Protein AF-W5PIJ4-F1 (afdb_monomer_lite)

pLDDT: mean 95.24, std 5.92, range [56.66, 98.44]

Structure (mmCIF, N/CA/C/O backbone):
data_AF-W5PIJ4-F1
#
_entry.id   AF-W5PIJ4-F1
#
loop_
_atom_site.group_PDB
_atom_site.id
_atom_site.type_symbol
_atom_site.label_atom_id
_atom_site.label_alt_id
_atom_site.label_comp_id
_atom_site.label_asym_id
_atom_site.label_entity_id
_atom_site.label_seq_id
_atom_site.pdbx_PDB_ins_code
_atom_site.Cartn_x
_atom_site.Cartn_y
_atom_site.Cartn_z
_atom_site.occupancy
_atom_site.B_iso_or_equiv
_atom_site.auth_seq_id
_atom_site.auth_comp_id
_atom_site.auth_asym_id
_atom_site.auth_atom_id
_atom_site.pdbx_PDB_model_num
ATOM 1 N N . TYR A 1 1 ? -1.341 8.982 -1.168 1.00 96.12 1 TYR A N 1
ATOM 2 C CA . TYR A 1 1 ? -0.965 9.020 -2.596 1.00 96.12 1 TYR A CA 1
ATOM 3 C C . TYR A 1 1 ? -0.363 7.690 -3.013 1.00 96.12 1 TYR A C 1
ATOM 5 O O . TYR A 1 1 ? 0.274 7.037 -2.194 1.00 96.12 1 TYR A O 1
ATOM 13 N N . SER A 1 2 ? -0.568 7.269 -4.265 1.00 94.19 2 SER A N 1
ATOM 14 C CA . SER A 1 2 ? -0.076 5.973 -4.759 1.00 94.19 2 SER A CA 1
ATOM 15 C C . SER A 1 2 ? 1.443 5.914 -4.928 1.00 94.19 2 SER A C 1
ATOM 17 O O . SER A 1 2 ? 2.001 4.821 -4.926 1.00 94.19 2 SER A O 1
ATOM 19 N N . THR A 1 3 ? 2.104 7.064 -5.053 1.00 96.19 3 THR A N 1
ATOM 20 C CA . THR A 1 3 ? 3.556 7.201 -5.197 1.00 96.19 3 THR A CA 1
ATOM 21 C C . THR A 1 3 ? 4.042 8.501 -4.541 1.00 96.19 3 THR A C 1
ATOM 23 O O . THR A 1 3 ? 3.219 9.341 -4.155 1.00 96.19 3 THR A O 1
ATOM 26 N N . VAL A 1 4 ? 5.356 8.658 -4.381 1.00 95.19 4 VAL A N 1
ATOM 27 C CA . VAL A 1 4 ? 6.002 9.909 -3.942 1.00 95.19 4 VAL A CA 1
ATOM 28 C C . VAL A 1 4 ? 5.993 10.960 -5.059 1.00 95.19 4 VAL A C 1
ATOM 30 O O . VAL A 1 4 ? 5.891 10.632 -6.242 1.00 95.19 4 VAL A O 1
ATOM 33 N N . GLY A 1 5 ? 6.090 12.242 -4.695 1.00 91.69 5 GLY A N 1
ATOM 34 C CA . GLY A 1 5 ? 6.107 13.338 -5.668 1.00 91.69 5 GLY A CA 1
ATOM 35 C C . GLY A 1 5 ? 7.238 13.186 -6.693 1.00 91.69 5 GLY A C 1
ATOM 36 O O . GLY A 1 5 ? 8.357 12.832 -6.335 1.00 91.69 5 GLY A O 1
ATOM 37 N N . GLY A 1 6 ? 6.932 13.429 -7.970 1.00 92.38 6 GLY A N 1
ATOM 38 C CA . GLY A 1 6 ? 7.900 13.327 -9.070 1.00 92.38 6 GLY A CA 1
ATOM 39 C C . GLY A 1 6 ? 8.156 11.908 -9.593 1.00 92.38 6 GLY A C 1
ATOM 40 O O . GLY A 1 6 ? 8.921 11.753 -10.537 1.00 92.38 6 GLY A O 1
ATOM 41 N N . SER A 1 7 ? 7.517 10.879 -9.025 1.00 93.69 7 SER A N 1
ATOM 42 C CA . SER A 1 7 ? 7.651 9.488 -9.479 1.00 93.69 7 SER A CA 1
ATOM 43 C 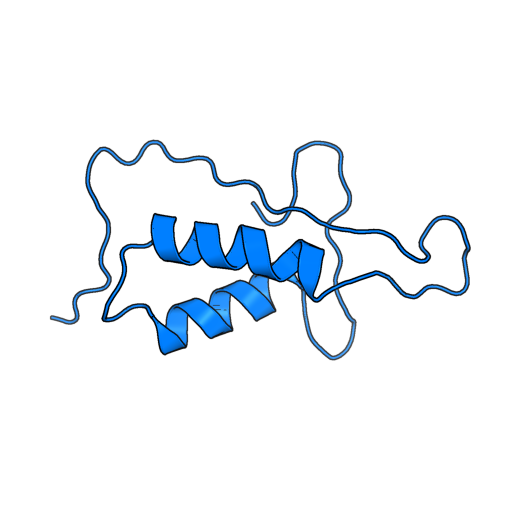C . SER A 1 7 ? 6.430 9.000 -10.259 1.00 93.69 7 SER A C 1
ATOM 45 O O . SER A 1 7 ? 5.305 9.448 -10.037 1.00 93.69 7 SER A O 1
ATOM 47 N N . SER A 1 8 ? 6.637 8.024 -11.147 1.00 94.00 8 SER A N 1
ATOM 48 C CA . SER A 1 8 ? 5.546 7.342 -11.851 1.00 94.00 8 SER A CA 1
ATOM 49 C C . SER A 1 8 ? 4.673 6.525 -10.892 1.00 94.00 8 SER A C 1
ATOM 51 O O . SER A 1 8 ? 5.146 5.983 -9.888 1.00 94.00 8 SER A O 1
ATOM 53 N N . SER A 1 9 ? 3.383 6.406 -11.221 1.00 96.06 9 SER A N 1
ATOM 54 C CA . SER A 1 9 ? 2.457 5.484 -10.558 1.00 96.06 9 SER A CA 1
ATOM 55 C C . SER A 1 9 ? 2.040 4.384 -11.528 1.00 96.06 9 SER A C 1
ATOM 57 O O . SER A 1 9 ? 1.418 4.640 -12.556 1.00 96.06 9 SER A O 1
ATOM 59 N N . TRP A 1 10 ? 2.367 3.147 -11.179 1.00 96.69 10 TRP A N 1
ATOM 60 C CA . TRP A 1 10 ? 2.245 1.991 -12.049 1.00 96.69 10 TRP A CA 1
ATOM 61 C C . TRP A 1 10 ? 0.867 1.335 -11.988 1.00 96.69 10 TRP A C 1
ATOM 63 O O . TRP A 1 10 ? 0.211 1.231 -10.940 1.00 96.69 10 TRP A O 1
ATOM 73 N N . ARG A 1 11 ? 0.442 0.843 -13.153 1.00 95.94 11 ARG A N 1
ATOM 74 C CA . ARG A 1 11 ? -0.824 0.143 -13.349 1.00 95.94 11 ARG A CA 1
ATOM 75 C C . ARG A 1 11 ? -0.648 -1.019 -14.308 1.00 95.94 11 ARG A C 1
ATOM 77 O O . ARG A 1 11 ? -0.063 -0.864 -15.371 1.00 95.94 11 ARG A O 1
ATOM 84 N N . ASN A 1 12 ? -1.234 -2.159 -13.957 1.00 92.69 12 ASN A N 1
ATOM 85 C CA . ASN A 1 12 ? -1.371 -3.282 -14.869 1.00 92.69 12 ASN A CA 1
ATOM 86 C C . ASN A 1 12 ? -2.708 -3.165 -15.636 1.00 92.69 12 ASN A C 1
ATOM 88 O O . ASN A 1 12 ? -3.750 -3.004 -14.987 1.00 92.69 12 ASN A O 1
ATOM 92 N N . PRO A 1 13 ? -2.718 -3.273 -16.980 1.00 90.62 13 PRO A N 1
ATOM 93 C CA . PRO A 1 13 ? -3.932 -3.159 -17.787 1.00 90.62 13 PRO A CA 1
ATOM 94 C C . PRO A 1 13 ? -5.086 -4.072 -17.363 1.00 90.62 13 PRO A C 1
ATOM 96 O O . PRO A 1 13 ? -6.222 -3.611 -17.336 1.00 90.62 13 PRO A O 1
ATOM 99 N N . GLY A 1 14 ? -4.798 -5.317 -16.973 1.00 93.44 14 GLY A N 1
ATOM 100 C CA . GLY A 1 14 ? -5.813 -6.301 -16.582 1.00 93.44 14 GLY A CA 1
ATOM 101 C C . GLY A 1 14 ? -6.035 -6.443 -15.073 1.00 93.44 14 GLY A C 1
ATOM 102 O O . GLY A 1 14 ? -7.031 -7.023 -14.658 1.00 93.44 14 GLY A O 1
ATOM 103 N N . ARG A 1 15 ? -5.117 -5.948 -14.229 1.00 93.19 15 ARG A N 1
ATOM 104 C CA . ARG A 1 15 ? -5.160 -6.162 -12.763 1.00 93.19 15 ARG A CA 1
ATOM 105 C C . ARG A 1 15 ? -5.344 -4.890 -11.933 1.00 93.19 15 ARG A C 1
ATOM 107 O O . ARG A 1 15 ? -5.412 -4.994 -10.707 1.00 93.19 15 ARG A O 1
ATOM 114 N N . GLY A 1 16 ? -5.415 -3.723 -12.573 1.00 95.62 16 GLY A N 1
ATOM 115 C CA . GLY A 1 16 ? -5.535 -2.427 -11.903 1.00 95.62 16 GLY A CA 1
ATOM 116 C C . GLY A 1 16 ? -4.196 -1.867 -11.411 1.00 95.62 16 GLY A C 1
ATOM 117 O O . GLY A 1 16 ? -3.121 -2.359 -11.767 1.00 95.62 16 GLY A O 1
ATOM 118 N N . SER A 1 17 ? -4.245 -0.787 -10.625 1.00 97.44 17 SER A N 1
ATOM 119 C CA . SER A 1 17 ? -3.035 -0.152 -10.083 1.00 97.44 17 SER A CA 1
ATOM 120 C C . SER A 1 17 ? -2.482 -0.920 -8.889 1.00 97.44 17 SER A C 1
ATOM 122 O O . SER A 1 17 ? -3.243 -1.487 -8.101 1.00 97.44 17 SER A O 1
ATOM 124 N N . TRP A 1 18 ? -1.154 -0.938 -8.739 1.00 98.00 18 TRP A N 1
ATOM 125 C CA . TRP A 1 18 ? -0.506 -1.678 -7.648 1.00 98.00 18 TRP A CA 1
ATOM 126 C C . TRP A 1 18 ? -0.971 -1.181 -6.278 1.00 98.00 18 TRP A C 1
ATOM 128 O O . TRP A 1 18 ? -1.313 -1.979 -5.408 1.00 98.00 18 TRP A O 1
ATOM 138 N N . PHE A 1 19 ? -1.073 0.144 -6.129 1.00 98.19 19 PHE A N 1
ATOM 139 C CA . PHE A 1 19 ? -1.545 0.781 -4.904 1.00 98.19 19 PHE A CA 1
ATOM 140 C C . PHE A 1 19 ? -2.989 0.398 -4.568 1.00 98.19 19 PHE A C 1
ATOM 142 O O . PHE A 1 19 ? -3.233 -0.090 -3.470 1.00 98.19 19 PHE A O 1
ATOM 149 N N . VAL A 1 20 ? -3.941 0.575 -5.496 1.00 97.62 20 VAL A N 1
ATOM 150 C CA . VAL A 1 20 ? -5.361 0.289 -5.217 1.00 97.62 20 VAL A CA 1
ATOM 151 C C . VAL A 1 20 ? -5.556 -1.193 -4.929 1.00 97.62 20 VAL A C 1
ATOM 153 O O . VAL A 1 20 ? -6.266 -1.543 -3.994 1.00 97.62 20 VAL A O 1
ATOM 156 N N . LYS A 1 21 ? -4.872 -2.073 -5.668 1.00 97.00 21 LYS A N 1
ATOM 157 C CA . LYS A 1 21 ? -4.937 -3.516 -5.431 1.00 97.00 21 LYS A CA 1
ATOM 158 C C . LYS A 1 21 ? -4.473 -3.881 -4.017 1.00 97.00 21 LYS A C 1
ATOM 160 O O . LYS A 1 21 ? -5.171 -4.617 -3.325 1.00 97.00 21 LYS A O 1
ATOM 165 N N . ALA A 1 22 ? -3.316 -3.370 -3.591 1.00 97.75 22 ALA A N 1
ATOM 166 C CA . ALA A 1 22 ? -2.789 -3.622 -2.251 1.00 97.75 22 ALA A CA 1
ATOM 167 C C . ALA A 1 22 ? -3.681 -2.999 -1.164 1.00 97.75 22 ALA A C 1
ATOM 169 O O . ALA A 1 22 ? -3.999 -3.660 -0.178 1.00 97.75 22 ALA A O 1
ATOM 170 N N . PHE A 1 23 ? -4.128 -1.759 -1.370 1.00 97.62 23 PHE A N 1
ATOM 171 C CA . PHE A 1 23 ? -4.992 -1.046 -0.435 1.00 97.62 23 PHE A CA 1
ATOM 172 C C . PHE A 1 23 ? -6.333 -1.745 -0.239 1.00 97.62 23 PHE A C 1
ATOM 174 O O . PHE A 1 23 ? -6.690 -2.027 0.897 1.00 97.62 23 PHE A O 1
ATOM 181 N N . CYS A 1 24 ? -7.046 -2.093 -1.312 1.00 96.88 24 CYS A N 1
ATOM 182 C CA . CYS A 1 24 ? -8.327 -2.785 -1.201 1.00 96.88 24 CYS A CA 1
ATOM 183 C C . CYS A 1 24 ? -8.189 -4.149 -0.516 1.00 96.88 24 CYS A C 1
ATOM 185 O O . CYS A 1 24 ? -9.036 -4.477 0.307 1.00 96.88 24 CYS A O 1
ATOM 187 N N . SER A 1 25 ? -7.125 -4.910 -0.804 1.00 97.00 25 SER A N 1
ATOM 188 C CA . SER A 1 25 ? -6.869 -6.191 -0.128 1.00 97.00 25 SER A CA 1
ATOM 189 C C . SER A 1 25 ? -6.753 -5.995 1.384 1.00 97.00 25 SER A C 1
AT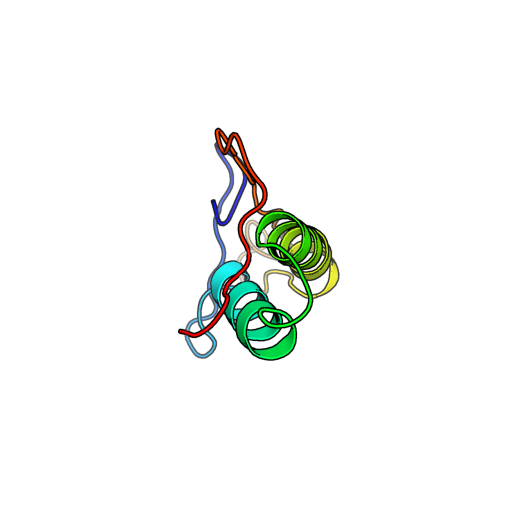OM 191 O O . SER A 1 25 ? -7.535 -6.559 2.140 1.00 97.00 25 SER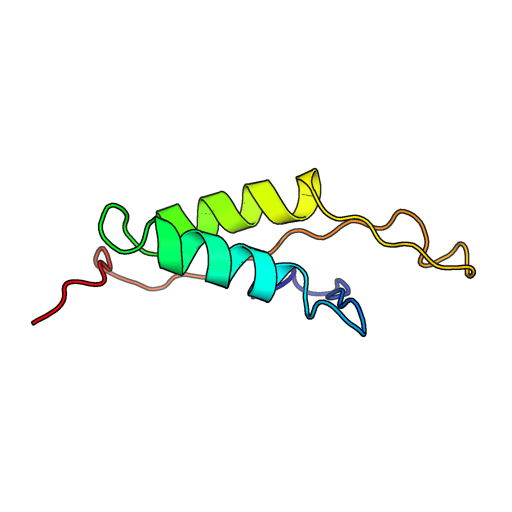 A O 1
ATOM 193 N N . PHE A 1 26 ? -5.844 -5.125 1.834 1.00 97.12 26 PHE A N 1
ATOM 194 C CA . PHE A 1 26 ? -5.663 -4.898 3.267 1.00 97.12 26 PHE A CA 1
ATOM 195 C C . PHE A 1 26 ? -6.860 -4.222 3.925 1.00 97.12 26 PHE A C 1
ATOM 197 O O . PHE A 1 26 ? -7.158 -4.523 5.074 1.00 97.12 26 PHE A O 1
ATOM 204 N N . LEU A 1 27 ? -7.554 -3.324 3.228 1.00 95.00 27 LEU A N 1
ATOM 205 C CA . LEU A 1 27 ? -8.736 -2.674 3.776 1.00 95.00 27 LEU A CA 1
ATOM 206 C C . LEU A 1 27 ? -9.845 -3.699 4.026 1.00 95.00 27 LEU A C 1
ATOM 208 O O . LEU A 1 27 ? -10.435 -3.699 5.097 1.00 95.00 27 LEU A O 1
ATOM 212 N N . ILE A 1 28 ? -10.107 -4.609 3.086 1.00 94.88 28 ILE A N 1
ATOM 213 C CA . ILE A 1 28 ? -11.119 -5.660 3.266 1.00 94.88 28 ILE A CA 1
ATOM 214 C C . ILE A 1 28 ? -10.754 -6.571 4.445 1.00 94.88 28 ILE A C 1
ATOM 216 O O . ILE A 1 28 ? -11.621 -6.851 5.279 1.00 94.88 28 ILE A O 1
ATOM 220 N N . ASP A 1 29 ? -9.483 -6.963 4.537 1.00 95.38 29 ASP A N 1
ATOM 221 C CA . ASP A 1 29 ? -9.014 -7.954 5.507 1.00 95.38 29 ASP A CA 1
ATOM 222 C C . ASP A 1 29 ? -8.825 -7.375 6.919 1.00 95.38 29 ASP A C 1
ATOM 224 O O . ASP A 1 29 ? -9.071 -8.060 7.910 1.00 95.38 29 ASP A O 1
ATOM 228 N N . LEU A 1 30 ? -8.396 -6.113 7.036 1.00 94.81 30 LEU A N 1
ATOM 229 C CA . LEU A 1 30 ? -7.874 -5.547 8.287 1.00 94.81 30 LEU A CA 1
ATOM 230 C C . LEU A 1 30 ? -8.689 -4.383 8.856 1.00 94.81 30 LEU A C 1
ATOM 232 O O . LEU A 1 30 ? -8.445 -4.004 10.004 1.00 94.81 30 LEU A O 1
ATOM 236 N N . ARG A 1 31 ? -9.670 -3.834 8.121 1.00 91.75 31 ARG A N 1
ATOM 237 C CA . ARG A 1 31 ? -10.468 -2.670 8.575 1.00 91.75 31 ARG A CA 1
ATOM 238 C C . ARG A 1 31 ? -11.153 -2.838 9.929 1.00 91.75 31 ARG A C 1
ATOM 240 O O . ARG A 1 31 ? -11.455 -1.847 10.578 1.00 91.75 31 ARG A O 1
ATOM 247 N N . LYS A 1 32 ? -11.431 -4.080 10.344 1.00 92.75 32 LYS A N 1
ATOM 248 C CA . LYS A 1 32 ? -12.081 -4.380 11.631 1.00 92.75 32 LYS A CA 1
ATOM 249 C C . LYS A 1 32 ? -11.112 -4.395 12.815 1.00 92.75 32 LYS A C 1
ATOM 251 O O . LYS A 1 32 ? -11.566 -4.384 13.951 1.00 92.75 32 LYS A O 1
ATOM 256 N N . SER A 1 33 ? -9.810 -4.492 12.556 1.00 94.06 33 SER A N 1
ATOM 257 C CA . SER A 1 33 ? -8.785 -4.730 13.580 1.00 94.06 33 SER A CA 1
ATOM 258 C C . SER A 1 33 ? -7.724 -3.640 13.665 1.00 94.06 33 SER A C 1
ATOM 260 O O . SER A 1 33 ? -7.009 -3.592 14.657 1.00 94.06 33 SER A O 1
ATOM 262 N N . LEU A 1 34 ? -7.577 -2.809 12.632 1.00 96.62 34 LEU A N 1
ATOM 263 C CA . LEU A 1 34 ? -6.529 -1.793 12.549 1.00 96.62 34 LEU A CA 1
ATOM 264 C C . LEU A 1 34 ? -7.104 -0.445 12.157 1.00 96.62 34 LEU A C 1
ATOM 266 O O . LEU A 1 34 ? -8.089 -0.371 11.419 1.00 96.62 34 LEU A O 1
ATOM 270 N N . GLU A 1 35 ? -6.423 0.606 12.592 1.00 96.62 35 GLU A N 1
ATOM 271 C CA . GLU A 1 35 ? -6.699 1.952 12.113 1.00 96.62 35 GLU A CA 1
ATOM 272 C C . GLU A 1 35 ? -6.096 2.193 10.716 1.00 96.62 35 GLU A C 1
ATOM 274 O O . GLU A 1 35 ? -5.248 1.442 10.216 1.00 96.62 35 GLU A O 1
ATOM 279 N N . ILE A 1 36 ? -6.584 3.229 10.037 1.00 97.19 36 ILE A N 1
ATOM 280 C CA . ILE A 1 36 ? -6.287 3.488 8.626 1.00 97.19 36 ILE A CA 1
ATOM 281 C C . ILE A 1 36 ? -4.792 3.681 8.309 1.00 97.19 36 ILE A C 1
ATOM 283 O O . ILE A 1 36 ? -4.337 3.230 7.258 1.00 97.19 36 ILE A O 1
ATOM 287 N N . LEU A 1 37 ? -4.007 4.330 9.170 1.00 98.00 37 LEU A N 1
ATOM 288 C CA . LEU A 1 37 ? -2.581 4.592 8.964 1.00 98.00 37 LEU A CA 1
ATOM 289 C C . LEU A 1 37 ? -1.754 3.310 9.112 1.00 98.00 37 LEU A C 1
ATOM 291 O O . LEU A 1 37 ? -0.825 3.103 8.333 1.00 98.00 37 LEU A O 1
ATOM 295 N N . GLN A 1 38 ? -2.118 2.397 10.009 1.00 98.12 38 GLN A N 1
ATOM 296 C CA . GLN A 1 38 ? -1.559 1.048 10.116 1.00 98.12 38 GLN A CA 1
ATOM 297 C C . GLN A 1 38 ? -1.828 0.248 8.839 1.00 98.12 38 GLN A C 1
ATOM 299 O O . GLN A 1 38 ? -0.919 -0.396 8.308 1.00 98.12 38 GLN A O 1
ATOM 304 N N . ILE A 1 39 ? -3.051 0.319 8.304 1.00 98.12 39 ILE A N 1
ATOM 305 C CA . ILE A 1 39 ? -3.400 -0.308 7.020 1.00 98.12 39 ILE A CA 1
ATOM 306 C C . ILE A 1 39 ? -2.543 0.283 5.895 1.00 98.12 39 ILE A C 1
ATOM 308 O O . ILE A 1 39 ? -1.904 -0.460 5.149 1.00 98.12 39 ILE A O 1
ATOM 312 N N . LEU A 1 40 ? -2.466 1.611 5.795 1.00 98.31 40 LEU A N 1
ATOM 313 C CA . LEU A 1 40 ? -1.657 2.293 4.783 1.00 98.31 40 LEU A CA 1
ATOM 314 C C . LEU A 1 40 ? -0.155 2.011 4.937 1.00 98.31 40 LEU A C 1
ATOM 316 O O . LEU A 1 40 ? 0.547 1.890 3.937 1.00 98.31 40 LEU A O 1
ATOM 320 N N . THR A 1 41 ? 0.338 1.818 6.160 1.00 98.31 41 THR A N 1
ATOM 321 C CA . THR A 1 41 ? 1.728 1.417 6.420 1.00 98.31 41 THR A CA 1
ATOM 322 C C . THR A 1 41 ? 2.011 0.023 5.858 1.00 98.31 41 THR A C 1
ATOM 324 O O . THR A 1 41 ? 3.041 -0.191 5.222 1.00 98.31 41 THR A O 1
ATOM 327 N N . ARG A 1 42 ? 1.071 -0.923 5.989 1.00 98.44 42 ARG A N 1
ATOM 328 C CA . ARG A 1 42 ? 1.196 -2.257 5.368 1.00 98.44 42 ARG A CA 1
ATOM 329 C C . ARG A 1 42 ? 1.111 -2.201 3.846 1.00 98.44 42 ARG A C 1
ATOM 331 O O . ARG A 1 42 ? 1.812 -2.946 3.167 1.00 98.44 42 ARG A O 1
ATOM 338 N N . VAL A 1 43 ? 0.305 -1.293 3.294 1.00 98.38 43 VAL A N 1
ATOM 339 C CA . VAL A 1 43 ? 0.302 -1.018 1.848 1.00 98.38 43 VAL A CA 1
ATOM 340 C C . VAL A 1 43 ? 1.668 -0.499 1.396 1.00 98.38 43 VAL A C 1
ATOM 342 O O . VAL A 1 43 ? 2.189 -0.986 0.392 1.00 98.38 43 VAL A O 1
ATOM 345 N N . ASN A 1 44 ? 2.269 0.428 2.148 1.00 98.31 44 ASN A N 1
ATOM 346 C CA . ASN A 1 44 ? 3.601 0.959 1.858 1.00 98.31 44 ASN A CA 1
ATOM 347 C C . ASN A 1 44 ? 4.688 -0.117 1.888 1.00 98.31 44 ASN A C 1
ATOM 349 O O . ASN A 1 44 ? 5.607 -0.049 1.082 1.00 98.31 44 ASN A O 1
ATOM 353 N N . ASP A 1 45 ? 4.574 -1.121 2.757 1.00 98.38 45 ASP A N 1
ATOM 354 C CA . ASP A 1 45 ? 5.490 -2.266 2.765 1.00 98.38 45 ASP A CA 1
ATOM 355 C C . ASP A 1 45 ? 5.234 -3.227 1.586 1.00 98.38 45 ASP A C 1
ATOM 357 O O . ASP A 1 45 ? 6.160 -3.687 0.915 1.00 98.38 45 ASP A O 1
ATOM 361 N N . ARG A 1 46 ? 3.962 -3.495 1.266 1.00 98.19 46 ARG A N 1
ATOM 362 C CA . ARG A 1 46 ? 3.569 -4.478 0.244 1.00 98.19 46 ARG A CA 1
ATOM 363 C C . ARG A 1 46 ? 3.897 -4.047 -1.181 1.00 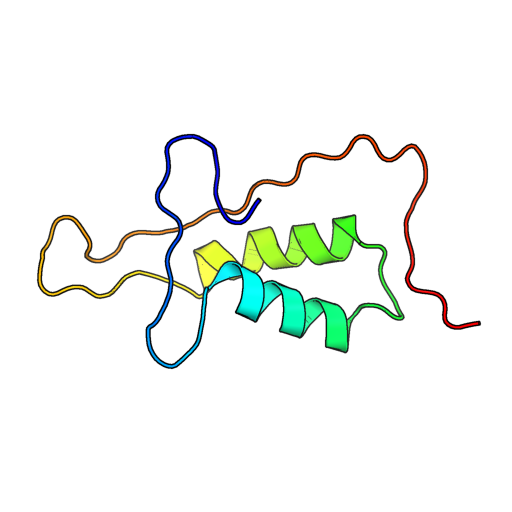98.19 46 ARG A C 1
ATOM 365 O O . ARG A 1 46 ? 4.311 -4.887 -1.981 1.00 98.19 46 ARG A O 1
ATOM 372 N N . VAL A 1 47 ? 3.660 -2.781 -1.526 1.00 98.12 47 VAL A N 1
ATOM 373 C CA . VAL A 1 47 ? 3.822 -2.284 -2.903 1.00 98.12 47 VAL A CA 1
ATOM 374 C C . VAL A 1 47 ? 5.258 -2.471 -3.438 1.00 98.12 47 VAL A C 1
ATOM 376 O O . VAL A 1 47 ? 5.398 -3.110 -4.478 1.00 98.12 47 VAL A O 1
ATOM 379 N N . PRO A 1 48 ? 6.331 -2.024 -2.761 1.00 97.44 48 PRO A N 1
ATOM 380 C CA . PRO A 1 48 ? 7.696 -2.207 -3.261 1.00 97.44 48 PRO A CA 1
ATOM 381 C C . PRO A 1 48 ? 8.174 -3.665 -3.204 1.00 97.44 48 PRO A C 1
ATOM 383 O O . PRO A 1 48 ? 8.979 -4.072 -4.039 1.00 97.44 48 PRO A O 1
ATOM 386 N N . ARG A 1 49 ? 7.697 -4.475 -2.248 1.00 97.56 49 ARG A N 1
ATOM 387 C CA . ARG A 1 49 ? 8.145 -5.874 -2.108 1.00 97.56 49 ARG A CA 1
ATOM 388 C C . ARG A 1 49 ? 7.539 -6.817 -3.135 1.00 97.56 49 ARG A C 1
ATOM 390 O O . ARG A 1 49 ? 8.173 -7.799 -3.499 1.00 97.56 49 ARG A O 1
ATOM 397 N N . CYS A 1 50 ? 6.302 -6.568 -3.555 1.00 97.00 50 CYS A N 1
ATOM 398 C CA . CYS A 1 50 ? 5.532 -7.543 -4.332 1.00 97.00 50 CYS A CA 1
ATOM 399 C C . CYS A 1 50 ? 5.187 -7.091 -5.745 1.00 97.00 50 CYS A C 1
ATOM 401 O O . CYS A 1 50 ? 4.556 -7.852 -6.477 1.00 97.00 50 CYS A O 1
ATOM 403 N N . PHE A 1 51 ? 5.564 -5.871 -6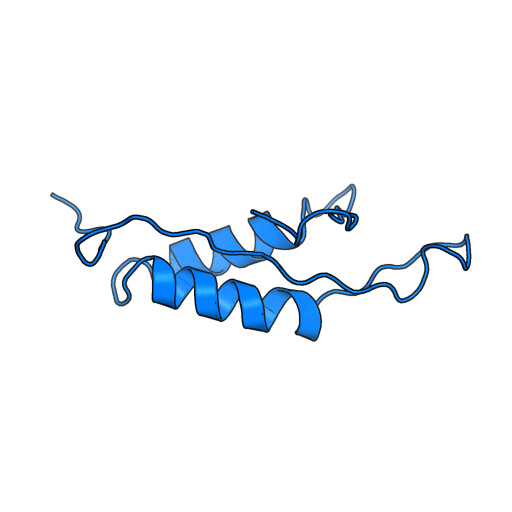.119 1.00 96.88 51 PHE A N 1
ATOM 404 C CA . PHE A 1 51 ? 5.329 -5.349 -7.454 1.00 96.88 51 PHE A CA 1
ATOM 405 C C . PHE A 1 51 ? 6.614 -4.783 -8.049 1.00 96.88 51 PHE A C 1
ATOM 407 O O . PHE A 1 51 ? 7.484 -4.254 -7.352 1.00 96.88 51 PHE A O 1
ATOM 414 N N . GLU A 1 52 ? 6.718 -4.936 -9.358 1.00 97.50 52 GLU A N 1
ATOM 415 C CA . GLU A 1 52 ? 7.828 -4.500 -10.187 1.00 97.50 52 GLU A CA 1
ATOM 416 C C . GLU A 1 52 ? 7.313 -4.367 -11.616 1.00 97.50 52 GLU A C 1
ATOM 418 O O . GLU A 1 52 ? 6.410 -5.111 -12.024 1.00 97.50 52 GLU A O 1
ATOM 423 N N . SER A 1 53 ? 7.801 -3.374 -12.353 1.00 96.69 53 SER A N 1
ATOM 424 C CA . SER A 1 53 ? 7.342 -3.156 -13.716 1.00 96.69 53 SER A CA 1
ATOM 425 C C . SER A 1 53 ? 8.001 -4.152 -14.659 1.00 96.69 53 SER A C 1
ATOM 427 O O . SER A 1 53 ? 9.170 -4.496 -14.530 1.00 96.69 53 SER A O 1
ATOM 429 N N . GLN A 1 54 ? 7.230 -4.599 -15.642 1.00 95.50 54 GLN A N 1
ATOM 430 C CA . GLN A 1 54 ? 7.718 -5.429 -16.731 1.00 95.50 54 GLN A CA 1
ATOM 431 C C . GLN A 1 54 ? 7.323 -4.730 -18.025 1.00 95.50 54 GLN A C 1
ATOM 433 O O . GLN A 1 54 ? 6.141 -4.483 -18.268 1.00 95.50 54 GLN A O 1
ATOM 438 N N . SER A 1 55 ? 8.329 -4.342 -18.797 1.00 95.56 55 SER A N 1
ATOM 439 C CA . SER A 1 55 ? 8.203 -3.579 -20.037 1.00 95.56 55 SER A CA 1
ATOM 440 C C . SER A 1 55 ? 9.264 -4.044 -21.025 1.00 95.56 55 SER A C 1
ATOM 442 O O . SER A 1 55 ? 10.374 -4.360 -20.602 1.00 95.56 55 SER A O 1
ATOM 444 N N . ASP A 1 56 ? 8.942 -4.043 -22.317 1.00 96.62 56 ASP A N 1
ATOM 445 C CA . ASP A 1 56 ? 9.924 -4.290 -23.382 1.00 96.62 56 ASP A CA 1
ATOM 446 C C . ASP A 1 56 ? 10.885 -3.101 -23.550 1.00 96.62 56 ASP A C 1
ATOM 448 O O . ASP A 1 56 ? 12.015 -3.264 -23.998 1.00 96.62 56 ASP A O 1
ATOM 452 N N . ASP A 1 57 ? 10.451 -1.896 -23.163 1.00 96.81 57 ASP A N 1
ATOM 453 C CA . ASP A 1 57 ? 11.320 -0.722 -23.067 1.00 96.81 57 ASP A CA 1
ATOM 454 C C . ASP A 1 57 ? 12.164 -0.799 -21.780 1.00 96.81 57 ASP A C 1
ATOM 456 O O . ASP A 1 57 ? 11.581 -0.721 -20.686 1.00 96.81 57 ASP A O 1
ATOM 460 N N . PRO A 1 58 ? 13.507 -0.884 -21.881 1.00 95.88 58 PRO A N 1
ATOM 461 C CA . PRO A 1 58 ? 14.397 -0.998 -20.727 1.00 95.88 58 PRO A CA 1
ATOM 462 C C . PRO A 1 58 ? 14.274 0.158 -19.731 1.00 95.88 58 PRO A C 1
ATOM 464 O O . PRO A 1 58 ? 14.514 -0.028 -18.545 1.00 95.88 58 PRO A O 1
ATOM 467 N N . ARG A 1 59 ? 13.853 1.352 -20.175 1.00 95.88 59 ARG A N 1
ATOM 468 C CA . ARG A 1 59 ? 13.669 2.525 -19.296 1.00 95.88 59 ARG A CA 1
ATOM 469 C C . ARG A 1 59 ? 12.539 2.335 -18.285 1.00 95.88 59 ARG A C 1
ATOM 471 O O . ARG A 1 59 ? 12.468 3.046 -17.285 1.00 95.88 59 ARG A O 1
ATOM 478 N N . PHE A 1 60 ? 11.625 1.419 -18.584 1.00 95.88 60 PHE A N 1
ATOM 479 C CA . PHE A 1 60 ? 10.433 1.137 -17.796 1.00 95.88 60 PHE A CA 1
ATOM 480 C C . PHE A 1 60 ? 10.420 -0.298 -17.260 1.00 95.88 60 PHE A C 1
ATOM 482 O O . PHE A 1 60 ? 9.411 -0.707 -16.684 1.00 95.88 60 PHE A O 1
ATOM 489 N N . HIS A 1 61 ? 11.493 -1.066 -17.451 1.00 96.75 61 HIS A N 1
ATOM 490 C CA . HIS A 1 61 ? 11.644 -2.425 -16.934 1.00 96.75 61 HIS A CA 1
ATOM 491 C C . HIS A 1 61 ? 12.220 -2.401 -15.510 1.00 96.75 61 HIS A C 1
ATOM 493 O O . HIS A 1 61 ? 12.984 -1.498 -15.188 1.00 96.75 61 HIS A O 1
ATOM 499 N N . GLU A 1 62 ? 11.838 -3.356 -14.657 1.00 97.06 62 GLU A N 1
ATOM 500 C CA . GLU A 1 62 ? 12.374 -3.528 -13.291 1.00 97.06 62 GLU A CA 1
ATOM 501 C C . GLU A 1 62 ? 12.209 -2.316 -12.346 1.00 97.06 62 GLU A C 1
ATOM 503 O O . GLU A 1 62 ? 12.842 -2.208 -11.295 1.00 97.06 62 GLU A O 1
ATOM 508 N N . GLN A 1 63 ? 11.289 -1.402 -12.654 1.00 97.06 63 GLN A N 1
ATOM 509 C CA . GLN A 1 63 ? 11.040 -0.221 -11.834 1.00 97.06 63 GLN A CA 1
ATOM 510 C C . GLN A 1 63 ? 10.154 -0.557 -10.629 1.00 97.06 63 GLN A C 1
ATOM 512 O O . GLN A 1 63 ? 9.212 -1.356 -10.695 1.00 97.06 63 GLN A O 1
ATOM 517 N N . LYS A 1 64 ? 10.415 0.129 -9.513 1.00 97.31 64 LYS A N 1
ATOM 518 C CA . LYS A 1 64 ? 9.692 -0.028 -8.241 1.00 97.31 64 LYS A CA 1
ATOM 519 C C . LYS A 1 64 ? 8.766 1.156 -7.960 1.00 97.31 64 LYS A C 1
ATOM 521 O O . LYS A 1 64 ? 8.809 2.190 -8.626 1.00 97.31 64 LYS A O 1
ATOM 526 N N . GLN A 1 65 ? 7.922 1.002 -6.942 1.00 97.69 65 GLN A N 1
ATOM 527 C CA . GLN A 1 65 ? 7.032 2.053 -6.451 1.00 97.69 65 GLN A CA 1
ATOM 528 C C . GLN A 1 65 ? 6.961 2.028 -4.924 1.00 97.69 65 GLN A C 1
ATOM 530 O O . GLN A 1 65 ? 6.834 0.959 -4.331 1.00 97.69 65 GLN A O 1
ATOM 535 N N . ILE A 1 66 ? 6.960 3.209 -4.303 1.00 97.94 66 ILE A N 1
ATOM 536 C CA . ILE A 1 66 ? 6.651 3.395 -2.882 1.00 97.94 66 ILE A CA 1
ATOM 537 C C . ILE A 1 66 ? 5.502 4.408 -2.747 1.00 97.94 66 ILE A C 1
ATOM 539 O O . ILE A 1 66 ? 5.629 5.532 -3.239 1.00 97.94 66 ILE A O 1
ATOM 543 N N . PRO A 1 67 ? 4.357 4.048 -2.142 1.00 98.31 67 PRO A N 1
ATOM 544 C CA . PRO A 1 67 ? 3.286 5.001 -1.887 1.00 98.31 67 PRO A CA 1
ATOM 545 C C . PRO A 1 67 ? 3.659 6.000 -0.788 1.00 98.31 67 PRO A C 1
ATOM 547 O O . PRO A 1 67 ? 4.541 5.760 0.032 1.00 98.31 67 PRO A O 1
ATOM 550 N N . SER A 1 68 ? 2.968 7.140 -0.773 1.00 97.88 68 SER A N 1
ATOM 551 C CA . SER A 1 68 ? 3.226 8.224 0.177 1.00 97.88 68 SER A CA 1
ATOM 552 C C . SER A 1 68 ? 1.965 8.574 0.953 1.00 97.88 68 SER A C 1
ATOM 554 O O . SER A 1 68 ? 0.911 8.848 0.367 1.00 97.88 68 SER A O 1
ATOM 556 N N . VAL A 1 69 ? 2.065 8.561 2.280 1.00 98.00 69 VAL A N 1
ATOM 557 C CA . VAL A 1 69 ? 0.971 8.895 3.194 1.00 98.00 69 VAL A CA 1
ATOM 558 C C . VAL A 1 69 ? 1.228 10.285 3.754 1.00 98.00 69 VAL A C 1
ATOM 560 O O . VAL A 1 69 ? 2.276 10.539 4.336 1.00 98.00 69 VAL A O 1
ATOM 563 N N . VAL A 1 70 ? 0.256 11.178 3.587 1.00 97.56 70 VAL A N 1
ATOM 564 C CA . VAL A 1 70 ? 0.248 12.506 4.203 1.00 97.56 70 VAL A CA 1
ATOM 565 C C . VAL A 1 70 ? -0.999 12.565 5.066 1.00 97.56 70 VAL A C 1
ATOM 567 O O . VAL A 1 70 ? -2.106 12.412 4.550 1.00 97.56 70 VAL A O 1
ATOM 570 N N . SER A 1 71 ? -0.816 12.731 6.372 1.00 97.50 71 SER A N 1
ATOM 571 C CA . SER A 1 71 ? -1.906 12.755 7.343 1.00 97.50 71 SER A CA 1
ATOM 572 C C . SER A 1 71 ? -1.868 14.053 8.132 1.00 97.50 71 SER A C 1
ATOM 574 O O . SER A 1 71 ? -0.832 14.417 8.677 1.00 97.50 71 SER A O 1
ATOM 576 N N . MET A 1 72 ? -3.020 14.714 8.203 1.00 98.25 72 MET A N 1
ATOM 577 C CA . MET A 1 72 ? -3.308 15.802 9.144 1.00 98.25 72 MET A CA 1
ATOM 578 C C . MET A 1 72 ? -4.417 15.377 10.121 1.00 98.25 72 MET A C 1
ATOM 580 O O . MET A 1 72 ? -5.119 16.213 10.688 1.00 98.25 72 MET A O 1
ATOM 584 N N . LEU A 1 73 ? -4.633 14.063 10.268 1.00 97.75 73 LEU A N 1
ATOM 585 C CA . LEU A 1 73 ? -5.594 13.521 11.221 1.00 97.75 73 LEU A CA 1
ATOM 586 C C . LEU A 1 73 ? -5.126 13.836 12.644 1.00 97.75 73 LEU A C 1
ATOM 588 O O . LEU A 1 73 ? -3.957 13.668 12.977 1.00 97.75 73 LEU A O 1
ATOM 592 N N . THR A 1 74 ? -6.055 14.256 13.496 1.00 97.69 74 THR A N 1
ATOM 593 C CA . THR A 1 74 ? -5.796 14.564 14.913 1.00 97.69 74 THR A CA 1
ATOM 594 C C . THR A 1 74 ? -6.291 13.466 15.855 1.00 97.69 74 THR A C 1
ATOM 596 O O . THR A 1 74 ? -6.239 13.617 17.077 1.00 97.69 74 THR A O 1
ATOM 599 N N . LYS A 1 75 ? -6.816 12.371 15.291 1.00 97.19 75 LYS A N 1
ATOM 600 C CA . LYS A 1 75 ? -7.326 11.188 15.989 1.00 97.19 75 LYS A CA 1
ATOM 601 C C . LYS A 1 75 ? -7.099 9.948 15.132 1.00 97.19 75 LYS A C 1
ATOM 603 O O . LYS A 1 75 ? -7.009 10.046 13.908 1.00 97.19 75 LYS A O 1
ATOM 608 N N . GLU A 1 76 ? -7.059 8.797 15.786 1.00 96.69 76 GLU A N 1
ATOM 609 C CA . GLU A 1 76 ? -7.084 7.501 15.112 1.00 96.69 76 GLU A CA 1
ATOM 610 C C . GLU A 1 76 ? -8.415 7.313 14.370 1.00 96.69 76 GLU A C 1
ATOM 612 O O . GLU A 1 76 ? -9.475 7.723 14.853 1.00 96.69 76 GLU A O 1
ATOM 617 N N . LEU A 1 77 ? -8.357 6.697 13.188 1.00 96.12 77 LEU A N 1
ATOM 618 C CA . LEU A 1 77 ? -9.526 6.432 12.354 1.00 96.12 77 LEU A CA 1
ATOM 619 C C . LEU A 1 77 ? -9.702 4.926 12.179 1.00 96.12 77 LEU A C 1
ATOM 621 O O . LEU A 1 77 ? -8.960 4.286 11.435 1.00 96.12 77 LEU A O 1
ATOM 625 N N . TYR A 1 78 ? -10.734 4.393 12.825 1.00 94.81 78 TYR A N 1
ATOM 626 C CA . TYR A 1 78 ? -11.182 3.014 12.667 1.00 94.81 78 TYR A CA 1
ATOM 627 C C . TYR A 1 78 ? -12.484 2.979 11.870 1.00 94.81 78 TYR A C 1
ATOM 629 O O . TYR A 1 78 ? -13.380 3.799 12.088 1.00 94.81 78 TYR A O 1
ATOM 637 N N . GLU A 1 79 ? -12.625 2.000 10.976 1.00 85.19 79 GLU A N 1
ATOM 638 C CA . GLU A 1 79 ? -13.906 1.732 10.321 1.00 85.19 79 GLU A CA 1
ATOM 639 C C . GLU A 1 79 ? -14.782 0.892 11.260 1.00 85.19 79 GLU A C 1
ATOM 641 O O . GLU A 1 79 ? -14.834 -0.337 11.184 1.00 85.19 79 GLU A O 1
ATOM 646 N N . VAL A 1 80 ? -15.471 1.565 12.181 1.00 79.88 80 VAL A N 1
ATOM 647 C CA . VAL A 1 80 ? -16.450 0.923 13.062 1.00 79.88 80 VAL A CA 1
ATOM 648 C C . VAL A 1 80 ? -17.805 0.960 12.360 1.00 79.88 80 VAL A C 1
ATOM 650 O O . VAL A 1 80 ? -18.323 2.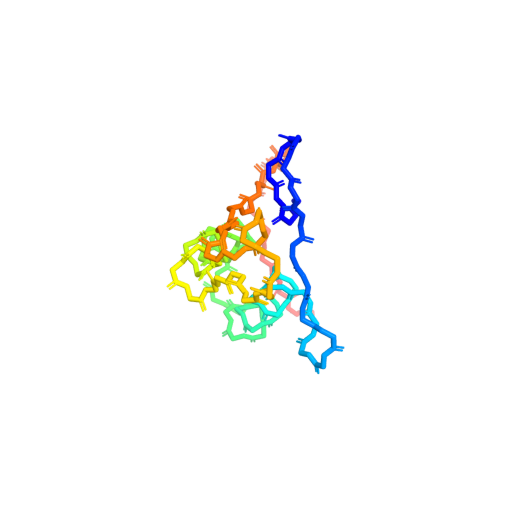035 12.053 1.00 79.88 80 VAL A O 1
ATOM 653 N N . ARG A 1 81 ? -18.383 -0.208 12.060 1.00 69.12 81 ARG A N 1
ATOM 654 C CA . ARG A 1 81 ? -19.773 -0.265 11.581 1.00 69.12 81 ARG A CA 1
ATOM 655 C C . ARG A 1 81 ? -20.699 0.237 12.695 1.00 69.12 81 ARG A C 1
ATOM 657 O O . ARG A 1 81 ? -20.521 -0.165 13.842 1.00 69.12 81 ARG A O 1
ATOM 664 N N . LYS A 1 82 ? -21.651 1.102 12.338 1.00 56.66 82 LYS A N 1
ATOM 665 C CA . LYS A 1 82 ? -22.835 1.380 13.161 1.00 56.66 82 LYS A CA 1
ATOM 666 C C . LYS A 1 82 ? -23.817 0.220 13.075 1.00 56.66 82 LYS A C 1
ATOM 668 O O . LYS A 1 82 ? -23.855 -0.416 11.995 1.00 56.66 82 LYS A O 1
#

Sequence (82 aa):
YSTVGGSSSWRNPGRGSWFVKAFCSFLIDLRKSLEILQILTRVNDRVPRCFESQSDDPRFHEQKQIPSVVSMLTKELYEVRK

Foldseek 3Di:
DQADPPDDFDADPVQGTLLVNQLVVLCVVPLQPAFPVVSVVVSQVCQQVPDAFPDPPPVRGRDGGGDDDDDPDPDTHGPDDD

Secondary structure (DSSP, 8-state):
--S-TTS---EETTTEEHHHHHHHHHHHHHTTTS-HHHHHHHHHHHHHHH-----SSGGGSS-----------SS-------

Radius of gyration: 14.36 Å; chains: 1; bounding box: 37×24×39 Å